Protein AF-A0A4V3RYQ1-F1 (afdb_monomer)

Mean predicted aligned error: 6.97 Å

Foldseek 3Di:
DPCPVVVVVVVVVVLVVVVFDDDADDFQWDQDPVDNRDTHGPPLRVVLVVVLVVCVVVVDDPVVSVVVCVVVVPDDDDD

Secondary structure (DSSP, 8-state):
---HHHHHHHHHHHHHHTT---SSPPTTEEE-SS-TTSEEE-HHHHHHHHHHHHHHHTT--HHHHHHHHHHTT------

pLDDT: mean 85.21, std 9.92, range [48.62, 94.75]

Sequence (79 aa):
PKSTSKKVKEVKKAKGLAGEHLGAPPYGYLRNPDDKTRWLVDEEAAAVVRRIFSLCIQGKGVSAIATALWEDKVLTPSA

Radius of gyration: 17.76 Å; Cα contacts (8 Å, |Δi|>4): 56; chains: 1; bounding box: 43×36×38 Å

Nearest PDB structures (foldseek):
  4kis-assembly1_A  TM=7.392E-01  e=6.479E-01  Listeria innocua Clip11262

Structure (mmCIF, N/CA/C/O backbone):
data_AF-A0A4V3RYQ1-F1
#
_entry.id   AF-A0A4V3RYQ1-F1
#
loop_
_atom_site.group_PDB
_atom_site.id
_atom_site.type_symbol
_atom_site.label_atom_id
_atom_site.label_alt_id
_atom_site.label_comp_id
_atom_site.label_asym_id
_atom_site.label_entity_id
_atom_site.label_seq_id
_atom_site.pdbx_PDB_ins_code
_atom_site.Cartn_x
_atom_site.Cartn_y
_atom_site.Cartn_z
_atom_site.occupancy
_atom_site.B_iso_or_equiv
_atom_site.auth_seq_id
_atom_site.auth_comp_id
_atom_site.auth_asym_id
_atom_site.auth_atom_id
_atom_site.pdbx_PDB_model_num
ATOM 1 N N . PRO A 1 1 ? 25.264 24.408 -21.248 1.00 51.19 1 PRO A N 1
ATOM 2 C CA . PRO A 1 1 ? 24.078 23.760 -21.866 1.00 51.19 1 PRO A CA 1
ATOM 3 C C . PRO A 1 1 ? 23.372 22.787 -20.889 1.00 51.19 1 PRO A C 1
ATOM 5 O O . PRO A 1 1 ? 23.750 21.627 -20.762 1.00 51.19 1 PRO A O 1
ATOM 8 N N . LYS A 1 2 ? 22.359 23.278 -20.155 1.00 55.25 2 LYS A N 1
ATOM 9 C CA . LYS A 1 2 ? 21.520 22.504 -19.214 1.00 55.25 2 LYS A CA 1
ATOM 10 C C . LYS A 1 2 ? 20.386 21.783 -19.963 1.00 55.25 2 LYS A C 1
ATOM 12 O O . LYS A 1 2 ? 19.249 22.239 -19.938 1.00 55.25 2 LYS A O 1
ATOM 17 N N . SER A 1 3 ? 20.685 20.688 -20.663 1.00 56.66 3 SER A N 1
ATOM 18 C CA . SER A 1 3 ? 19.648 19.883 -21.351 1.00 56.66 3 SER A CA 1
ATOM 19 C C . SER A 1 3 ? 19.534 18.441 -20.835 1.00 56.66 3 SER A C 1
ATOM 21 O O . SER A 1 3 ? 18.600 17.718 -21.174 1.00 56.66 3 SER A O 1
ATOM 23 N N . THR A 1 4 ? 20.440 18.015 -19.952 1.00 63.09 4 THR A N 1
ATOM 24 C CA . THR A 1 4 ? 20.467 16.647 -19.410 1.00 63.09 4 THR A CA 1
ATOM 25 C C . THR A 1 4 ? 19.218 16.323 -18.589 1.00 63.09 4 THR A C 1
ATOM 27 O O . THR A 1 4 ? 18.613 15.272 -18.776 1.00 63.09 4 THR A O 1
ATOM 30 N N . SER A 1 5 ? 18.752 17.253 -17.755 1.00 69.94 5 SER A N 1
ATOM 31 C CA . SER A 1 5 ? 17.559 17.078 -16.917 1.00 69.94 5 SER A CA 1
ATOM 32 C C . SER A 1 5 ? 16.246 17.043 -17.709 1.00 69.94 5 SER A C 1
ATOM 34 O O . SER A 1 5 ? 15.366 16.246 -17.379 1.00 69.94 5 SER A O 1
ATOM 36 N N . LYS A 1 6 ? 16.118 17.823 -18.796 1.00 76.62 6 LYS A N 1
ATOM 37 C CA . LYS A 1 6 ? 14.964 17.720 -19.712 1.00 76.62 6 LYS A CA 1
ATOM 38 C C . LYS A 1 6 ? 14.931 16.357 -20.396 1.00 76.62 6 LYS A C 1
ATOM 40 O O . LYS A 1 6 ? 13.900 15.696 -20.384 1.00 76.62 6 LYS A O 1
ATOM 45 N N . LYS A 1 7 ? 16.073 15.902 -20.917 1.00 79.12 7 LYS A N 1
ATOM 46 C CA . LYS A 1 7 ? 16.171 14.624 -21.631 1.00 79.12 7 LYS A CA 1
ATOM 47 C C . LYS A 1 7 ? 15.827 13.433 -20.728 1.00 79.12 7 LYS A C 1
ATOM 49 O O . LYS A 1 7 ? 15.078 12.557 -21.136 1.00 79.12 7 LYS A O 1
ATOM 54 N N . VAL A 1 8 ? 16.289 13.440 -19.473 1.00 81.31 8 VAL A N 1
ATOM 55 C CA . VAL A 1 8 ? 15.941 12.398 -18.487 1.00 81.31 8 VAL A CA 1
ATOM 56 C C . VAL A 1 8 ? 14.442 12.393 -18.162 1.00 81.31 8 VAL A C 1
ATOM 58 O O . VAL A 1 8 ? 13.854 11.318 -18.041 1.00 81.31 8 VAL A O 1
ATOM 61 N N . LYS A 1 9 ? 13.804 13.567 -18.042 1.00 83.50 9 LYS A N 1
ATOM 62 C CA . LYS A 1 9 ? 12.355 13.661 -17.799 1.00 83.50 9 LYS A CA 1
ATOM 63 C C . LYS A 1 9 ? 11.550 13.076 -18.960 1.00 83.50 9 LYS A C 1
ATOM 65 O O . LYS A 1 9 ? 10.632 12.299 -18.713 1.00 83.50 9 LYS A O 1
ATOM 70 N N . GLU A 1 10 ? 11.927 13.395 -20.195 1.00 87.19 10 GLU A N 1
ATOM 71 C CA . GLU A 1 10 ? 11.273 12.858 -21.394 1.00 87.19 10 GLU A CA 1
ATOM 72 C C . GLU A 1 10 ? 11.421 11.334 -21.491 1.00 87.19 10 GLU A C 1
ATOM 74 O O . GLU A 1 10 ? 10.438 10.642 -21.736 1.00 87.19 10 GLU A O 1
ATOM 79 N N . VAL A 1 11 ? 12.607 10.787 -21.196 1.00 85.06 11 VAL A N 1
ATOM 80 C CA . VAL A 1 11 ? 12.823 9.328 -21.181 1.00 85.06 11 VAL A CA 1
ATOM 81 C C . VAL A 1 11 ? 11.949 8.641 -20.127 1.00 85.06 11 VAL A C 1
ATOM 83 O O . VAL A 1 11 ? 11.316 7.631 -20.423 1.00 85.06 11 VAL A O 1
ATOM 86 N N . LYS A 1 12 ? 11.861 9.187 -18.905 1.00 83.94 12 LYS A N 1
ATOM 87 C CA . LYS A 1 12 ? 10.973 8.636 -17.865 1.00 83.94 12 LYS A CA 1
ATOM 88 C C . LYS A 1 12 ? 9.502 8.726 -18.273 1.00 83.94 12 LYS A C 1
ATOM 90 O O . LYS A 1 12 ? 8.760 7.775 -18.066 1.00 83.94 12 LYS A O 1
ATOM 95 N N . LYS A 1 13 ? 9.089 9.840 -18.884 1.00 86.69 13 LYS A N 1
ATOM 96 C CA . LYS A 1 13 ? 7.721 10.018 -19.380 1.00 86.69 13 LYS A CA 1
ATOM 97 C C . LYS A 1 13 ? 7.382 8.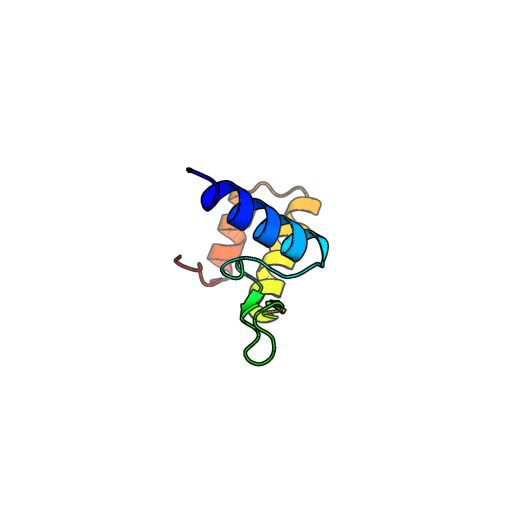992 -20.464 1.00 86.69 13 LYS A C 1
ATOM 99 O O . LYS A 1 13 ? 6.331 8.371 -20.381 1.00 86.69 13 LYS A O 1
ATOM 104 N N . ALA A 1 14 ? 8.276 8.777 -21.430 1.00 88.88 14 ALA A N 1
ATOM 105 C CA . ALA A 1 14 ? 8.089 7.789 -22.490 1.00 88.88 14 ALA A CA 1
ATOM 106 C C . ALA A 1 14 ? 7.938 6.364 -21.931 1.00 88.88 14 ALA A C 1
ATOM 108 O O . ALA A 1 14 ? 7.008 5.660 -22.307 1.00 88.88 14 ALA A O 1
ATOM 109 N N . LYS A 1 15 ? 8.789 5.978 -20.971 1.00 85.81 15 LYS A N 1
ATOM 110 C CA . LYS A 1 15 ? 8.704 4.679 -20.281 1.00 85.81 15 LYS A CA 1
ATOM 111 C C . LYS A 1 15 ? 7.379 4.499 -19.533 1.00 85.81 15 LYS A C 1
ATOM 113 O O . LYS A 1 15 ? 6.730 3.471 -19.680 1.00 85.81 15 LYS A O 1
ATOM 118 N N . GLY A 1 16 ? 6.939 5.521 -1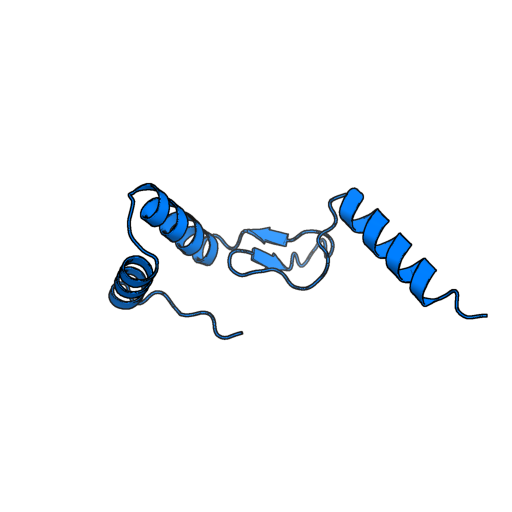8.796 1.00 84.69 16 GLY A N 1
ATOM 119 C CA . GLY A 1 16 ? 5.649 5.485 -18.100 1.00 84.69 16 GLY A CA 1
ATOM 120 C C . GLY A 1 16 ? 4.455 5.362 -19.056 1.00 84.69 16 GLY A C 1
ATOM 121 O O . GLY A 1 16 ? 3.531 4.607 -18.779 1.00 84.69 16 GLY A O 1
ATOM 122 N N . LEU A 1 17 ? 4.490 6.044 -20.208 1.00 87.25 17 LEU A N 1
ATOM 123 C CA . LEU A 1 17 ? 3.459 5.920 -21.252 1.00 87.25 17 LEU A CA 1
ATOM 124 C C . LEU A 1 17 ? 3.448 4.536 -21.920 1.00 87.25 17 LEU A C 1
ATOM 126 O O . LEU A 1 17 ? 2.394 4.087 -22.354 1.00 87.25 17 LEU A O 1
ATOM 130 N N . ALA A 1 18 ? 4.595 3.856 -21.978 1.00 87.62 18 ALA A N 1
ATOM 131 C CA . ALA A 1 18 ? 4.701 2.475 -22.449 1.00 87.62 18 ALA A CA 1
ATOM 132 C C . ALA A 1 18 ? 4.206 1.436 -21.418 1.00 87.62 18 ALA A C 1
ATOM 134 O O . ALA A 1 18 ? 4.220 0.240 -21.703 1.00 87.62 18 ALA A O 1
ATOM 135 N N . GLY A 1 19 ? 3.775 1.873 -20.227 1.00 84.06 19 GLY A N 1
ATOM 136 C CA . GLY A 1 19 ? 3.334 0.994 -19.143 1.00 84.06 19 GLY A CA 1
ATOM 137 C C . GLY A 1 19 ? 4.478 0.374 -18.339 1.00 84.06 19 GLY A C 1
ATOM 138 O O . GLY A 1 19 ? 4.241 -0.545 -17.556 1.00 84.06 19 GLY A O 1
ATOM 139 N N . GLU A 1 20 ? 5.715 0.858 -18.509 1.00 88.19 20 GLU A N 1
ATOM 140 C CA . GLU A 1 20 ? 6.828 0.446 -17.657 1.00 88.19 20 GLU A CA 1
ATOM 141 C C . GLU A 1 20 ? 6.655 1.045 -16.260 1.00 88.19 20 GLU A C 1
ATOM 143 O O . GLU A 1 20 ? 6.486 2.257 -16.085 1.00 88.19 20 GLU A O 1
ATOM 148 N N . HIS A 1 21 ? 6.767 0.195 -15.247 1.00 85.81 21 HIS A N 1
ATOM 149 C CA . HIS A 1 21 ? 6.755 0.622 -13.863 1.00 85.81 21 HIS A CA 1
ATOM 150 C C . HIS A 1 21 ? 8.056 1.351 -13.537 1.00 85.81 21 HIS A C 1
ATOM 152 O O . HIS A 1 21 ? 9.163 0.883 -13.820 1.00 85.81 21 HIS A O 1
ATOM 158 N N . LEU A 1 22 ? 7.923 2.522 -12.921 1.00 83.75 22 LEU A N 1
ATOM 159 C CA . LEU A 1 22 ? 9.049 3.379 -12.579 1.00 83.75 22 LEU A CA 1
ATOM 160 C C . LEU A 1 22 ? 9.220 3.423 -11.064 1.00 83.75 22 LEU A C 1
ATOM 162 O O . LEU A 1 22 ? 8.297 3.779 -10.341 1.00 83.75 22 LEU A O 1
ATOM 166 N N . GLY A 1 23 ? 10.433 3.137 -10.593 1.00 84.50 23 GLY A N 1
ATOM 167 C CA . GLY A 1 23 ? 10.773 3.209 -9.172 1.00 84.50 23 GLY A CA 1
ATOM 168 C C . GLY A 1 23 ? 10.606 1.882 -8.432 1.00 84.50 23 GLY A C 1
ATOM 169 O O . GLY A 1 23 ? 10.666 0.808 -9.032 1.00 84.50 23 GLY A O 1
ATOM 170 N N . ALA A 1 24 ? 10.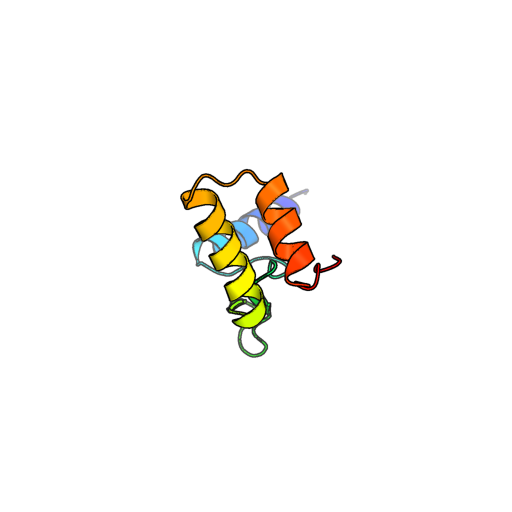491 1.973 -7.109 1.00 85.44 24 ALA A N 1
ATOM 171 C CA . ALA A 1 24 ? 10.295 0.820 -6.239 1.00 85.44 24 ALA A CA 1
ATOM 172 C C . ALA A 1 24 ? 8.814 0.394 -6.231 1.00 85.44 24 ALA A C 1
ATOM 174 O O . ALA A 1 24 ? 7.947 1.269 -6.303 1.00 85.44 24 ALA A O 1
ATOM 175 N N . PRO A 1 25 ? 8.524 -0.916 -6.155 1.00 88.44 25 PRO A N 1
ATOM 176 C CA . PRO A 1 25 ? 7.156 -1.405 -6.062 1.00 88.44 25 PRO A CA 1
ATOM 177 C C . PRO A 1 25 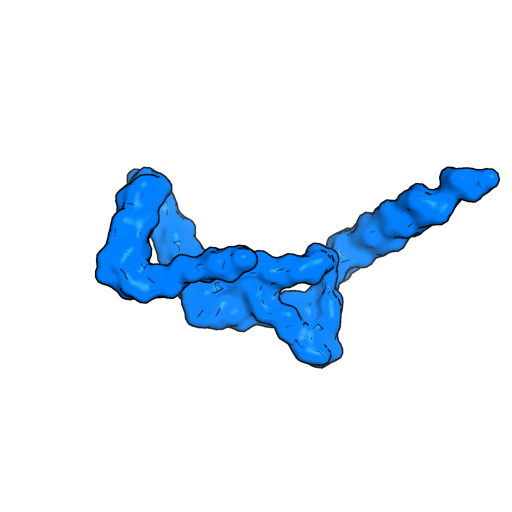? 6.492 -0.951 -4.748 1.00 88.44 25 PRO A C 1
ATOM 179 O O . PRO A 1 25 ? 7.148 -0.960 -3.704 1.00 88.44 25 PRO A O 1
ATOM 182 N N . PRO A 1 26 ? 5.213 -0.542 -4.779 1.00 89.25 26 PRO A N 1
ATOM 183 C CA . PRO A 1 26 ? 4.430 -0.263 -3.584 1.00 89.25 26 PRO A CA 1
ATOM 184 C C . PRO A 1 26 ? 4.026 -1.564 -2.876 1.00 89.25 26 PRO A C 1
ATOM 186 O O . PRO A 1 26 ? 4.108 -2.651 -3.446 1.00 89.25 26 PRO A O 1
ATOM 189 N N . TYR A 1 27 ? 3.540 -1.451 -1.637 1.00 89.19 27 TYR A N 1
ATOM 190 C CA . TYR A 1 27 ? 3.027 -2.597 -0.881 1.00 89.19 27 TYR A CA 1
ATOM 191 C C . TYR A 1 27 ? 1.908 -3.326 -1.646 1.00 89.19 27 TYR A C 1
ATOM 193 O O . TYR A 1 27 ? 1.039 -2.689 -2.244 1.00 89.19 27 TYR A O 1
ATOM 201 N N . GLY A 1 28 ? 1.943 -4.660 -1.634 1.00 88.44 28 GLY A N 1
ATOM 202 C CA . GLY A 1 28 ? 1.105 -5.503 -2.494 1.00 88.44 28 GLY A CA 1
ATOM 203 C C . GLY A 1 28 ? 1.765 -5.898 -3.817 1.00 88.44 28 GLY A C 1
ATOM 204 O O . GLY A 1 28 ? 1.175 -6.658 -4.584 1.00 88.44 28 GLY A O 1
ATOM 205 N N . TYR A 1 29 ? 2.982 -5.415 -4.086 1.00 91.44 29 TYR A N 1
ATOM 206 C CA . TYR A 1 29 ? 3.740 -5.750 -5.283 1.00 91.44 29 TYR A CA 1
ATOM 207 C C . TYR A 1 29 ? 5.201 -6.090 -4.965 1.00 91.44 29 TYR A C 1
ATOM 209 O O . TYR A 1 29 ? 5.841 -5.464 -4.122 1.00 91.44 29 TYR A O 1
ATOM 217 N N . LEU A 1 30 ? 5.754 -7.044 -5.710 1.00 89.12 30 LEU A N 1
ATOM 218 C CA . LEU A 1 30 ? 7.163 -7.421 -5.694 1.00 89.12 30 LEU A CA 1
ATOM 219 C C . LEU A 1 30 ? 7.868 -6.939 -6.955 1.00 89.12 30 LEU A C 1
ATOM 221 O O . LEU A 1 30 ? 7.282 -6.766 -8.029 1.00 89.12 30 LEU A O 1
ATOM 225 N N . ARG A 1 31 ? 9.182 -6.758 -6.842 1.00 87.12 31 ARG A N 1
ATOM 226 C CA . ARG A 1 31 ? 10.016 -6.492 -8.008 1.00 87.12 31 ARG A CA 1
ATOM 227 C C . ARG A 1 31 ? 10.133 -7.776 -8.819 1.00 87.12 31 ARG A C 1
ATOM 229 O O . ARG A 1 31 ? 10.573 -8.789 -8.288 1.00 87.12 31 ARG A O 1
ATOM 236 N N . ASN A 1 32 ? 9.766 -7.723 -10.094 1.00 86.38 32 ASN A N 1
ATOM 237 C CA . ASN A 1 32 ? 9.941 -8.867 -10.973 1.00 86.38 32 ASN A CA 1
ATOM 238 C C . ASN A 1 32 ? 11.454 -9.121 -11.186 1.00 86.38 32 ASN A C 1
ATOM 240 O O . ASN A 1 32 ? 12.165 -8.189 -11.593 1.00 86.38 32 ASN A O 1
ATOM 244 N N . PRO A 1 33 ? 11.969 -10.328 -10.875 1.00 85.56 33 PRO A N 1
ATOM 245 C CA . PRO A 1 33 ? 13.379 -10.660 -11.068 1.00 85.56 33 PRO A CA 1
ATOM 246 C C . PRO A 1 33 ? 13.759 -10.759 -12.552 1.00 85.56 33 PRO A C 1
ATOM 248 O O . PRO A 1 33 ? 14.884 -10.403 -12.909 1.00 85.56 33 PRO A O 1
ATOM 251 N N . ASP A 1 34 ? 12.815 -11.164 -13.404 1.00 85.31 34 ASP A N 1
ATOM 252 C CA . ASP A 1 34 ? 13.022 -11.415 -14.832 1.00 85.31 34 ASP A CA 1
ATOM 253 C C . ASP A 1 34 ? 12.825 -10.151 -15.678 1.00 85.31 34 ASP A C 1
ATOM 255 O O . ASP A 1 34 ? 13.569 -9.900 -16.626 1.00 85.31 34 ASP A O 1
ATOM 259 N N . ASP A 1 35 ? 11.857 -9.306 -15.310 1.00 82.75 35 ASP A N 1
ATOM 260 C CA . ASP A 1 35 ? 11.555 -8.060 -16.018 1.00 82.75 35 ASP A CA 1
ATOM 261 C C . ASP A 1 35 ? 11.451 -6.865 -15.067 1.00 82.75 35 ASP A C 1
ATOM 263 O O . ASP A 1 35 ? 10.394 -6.543 -14.531 1.00 82.75 35 ASP A O 1
ATOM 267 N N . LYS A 1 36 ? 12.545 -6.113 -14.934 1.00 76.69 36 LYS A N 1
ATOM 268 C CA . LYS A 1 36 ? 12.620 -4.925 -14.066 1.00 76.69 36 LYS A CA 1
ATOM 269 C C . LYS A 1 36 ? 11.645 -3.800 -14.445 1.00 76.69 36 LYS A C 1
ATOM 271 O O . LYS A 1 36 ? 11.543 -2.845 -13.675 1.00 76.69 36 LYS A O 1
ATOM 276 N N . THR A 1 37 ? 10.986 -3.867 -15.605 1.00 82.50 37 THR A N 1
ATOM 277 C CA . THR A 1 37 ? 9.955 -2.904 -16.025 1.00 82.50 37 THR A CA 1
ATOM 278 C C . THR A 1 37 ? 8.561 -3.263 -15.509 1.00 82.50 37 THR A C 1
ATOM 280 O O . THR A 1 37 ? 7.632 -2.458 -15.612 1.00 82.50 37 THR A O 1
ATOM 283 N N . ARG A 1 38 ? 8.396 -4.452 -14.922 1.00 86.50 38 ARG A N 1
ATOM 284 C CA . ARG A 1 38 ? 7.126 -4.942 -14.393 1.00 86.50 38 ARG A CA 1
ATOM 285 C C . ARG A 1 38 ? 7.218 -5.221 -12.902 1.00 86.50 38 ARG A C 1
ATOM 287 O O . ARG A 1 38 ? 8.254 -5.620 -12.372 1.00 86.50 38 ARG A O 1
ATOM 294 N N . TRP A 1 39 ? 6.106 -5.004 -12.217 1.00 90.69 39 TRP A N 1
ATOM 295 C CA . TRP A 1 39 ? 5.918 -5.479 -10.856 1.00 90.69 39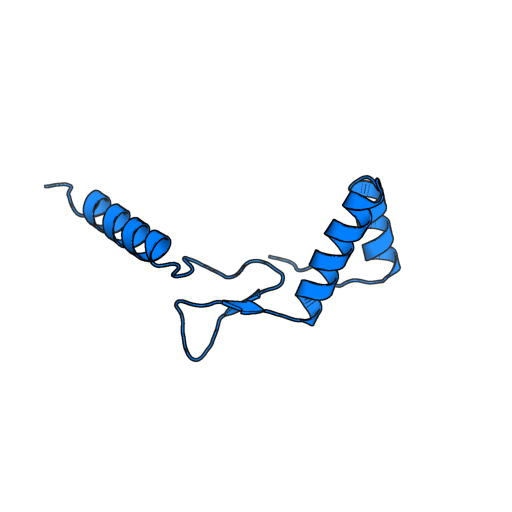 TRP A CA 1
ATOM 296 C C . TRP A 1 39 ? 5.101 -6.768 -10.880 1.00 90.69 39 TRP A C 1
ATOM 298 O O . TRP A 1 39 ? 4.210 -6.929 -11.713 1.00 90.69 39 TRP A O 1
ATOM 308 N N . LEU A 1 40 ? 5.439 -7.696 -9.991 1.00 90.12 40 LEU A N 1
ATOM 309 C CA . LEU A 1 40 ? 4.645 -8.893 -9.732 1.00 90.12 40 LEU A CA 1
ATOM 310 C C . LEU A 1 40 ? 3.685 -8.600 -8.588 1.00 90.12 40 LEU A C 1
ATOM 312 O O . LEU A 1 40 ? 4.002 -7.801 -7.712 1.00 90.12 40 LEU A O 1
ATOM 316 N N . VAL A 1 41 ? 2.519 -9.232 -8.593 1.00 91.06 41 VAL A N 1
ATOM 317 C CA . VAL A 1 41 ? 1.592 -9.138 -7.463 1.00 91.06 41 VAL A CA 1
ATOM 318 C C . VAL A 1 41 ? 2.146 -9.984 -6.320 1.00 91.06 41 VAL A C 1
ATOM 320 O O . VAL A 1 41 ? 2.462 -11.156 -6.513 1.00 91.06 41 VAL A O 1
ATOM 323 N N . ASP A 1 42 ? 2.278 -9.380 -5.144 1.00 92.38 42 ASP A N 1
ATOM 324 C CA . ASP A 1 42 ? 2.499 -10.113 -3.901 1.00 92.38 42 ASP A CA 1
ATOM 325 C C . ASP A 1 42 ? 1.132 -10.568 -3.394 1.00 92.38 42 ASP A C 1
ATOM 327 O O . ASP A 1 42 ? 0.378 -9.744 -2.887 1.00 92.38 42 ASP A O 1
ATOM 331 N N . GLU A 1 43 ? 0.751 -11.833 -3.564 1.00 91.25 43 GLU A N 1
ATOM 332 C CA . GLU A 1 43 ? -0.614 -12.251 -3.220 1.00 91.25 43 GLU A CA 1
ATOM 333 C C . GLU A 1 43 ? -0.951 -12.098 -1.731 1.00 91.25 43 GLU A C 1
ATOM 335 O O . GLU A 1 43 ? -2.103 -11.801 -1.397 1.00 91.25 43 GLU A O 1
ATOM 340 N N . GLU A 1 44 ? 0.035 -12.234 -0.843 1.00 88.69 44 GLU A N 1
ATOM 341 C CA . GLU A 1 44 ? -0.164 -12.089 0.599 1.00 88.69 44 GLU A CA 1
ATOM 342 C C . GLU A 1 44 ? -0.441 -10.622 0.951 1.00 88.69 44 GLU A C 1
ATOM 344 O O . GLU A 1 44 ? -1.489 -10.285 1.513 1.00 88.69 44 GLU A O 1
ATOM 349 N N . ALA A 1 45 ? 0.443 -9.717 0.527 1.00 89.31 45 ALA A N 1
ATOM 350 C CA . ALA A 1 45 ? 0.260 -8.286 0.753 1.00 89.31 45 ALA A CA 1
ATOM 351 C C . ALA A 1 45 ? -0.928 -7.713 -0.049 1.00 89.31 45 ALA A C 1
ATOM 353 O O . ALA A 1 45 ? -1.664 -6.848 0.435 1.00 89.31 45 ALA A O 1
ATOM 354 N N . ALA A 1 46 ? -1.186 -8.211 -1.260 1.00 91.81 46 ALA A N 1
ATOM 355 C CA . ALA A 1 46 ? -2.322 -7.794 -2.077 1.00 91.81 46 ALA A CA 1
ATOM 356 C C . ALA A 1 46 ? -3.656 -8.222 -1.458 1.00 91.81 46 ALA A C 1
ATOM 358 O O . ALA A 1 46 ? -4.639 -7.488 -1.580 1.00 91.81 46 ALA A O 1
ATOM 359 N N . ALA A 1 47 ? -3.720 -9.358 -0.753 1.00 91.69 47 ALA A N 1
ATOM 360 C CA . ALA A 1 47 ? -4.911 -9.743 0.003 1.00 91.69 47 ALA A CA 1
ATOM 361 C C . ALA A 1 47 ? -5.255 -8.703 1.082 1.00 91.69 47 ALA A C 1
ATOM 363 O O . ALA A 1 47 ? -6.424 -8.330 1.216 1.00 91.69 47 ALA A O 1
ATOM 364 N N . VAL A 1 48 ? -4.248 -8.164 1.776 1.00 91.38 48 VAL A N 1
ATOM 365 C CA . VAL A 1 48 ? -4.422 -7.081 2.756 1.00 91.38 48 VAL A CA 1
ATOM 366 C C . VAL A 1 48 ? -4.965 -5.819 2.086 1.00 91.38 48 VAL A C 1
ATOM 368 O O . VAL A 1 48 ? -5.954 -5.250 2.550 1.00 91.38 48 VAL A O 1
ATOM 371 N N . VAL A 1 49 ? -4.380 -5.404 0.959 1.00 91.19 49 VAL A N 1
ATOM 372 C CA . VAL A 1 49 ? -4.841 -4.224 0.208 1.00 91.19 49 VAL A CA 1
ATOM 373 C C . VAL A 1 49 ? -6.286 -4.403 -0.268 1.00 91.19 49 VAL A C 1
ATOM 375 O O . VAL A 1 49 ? -7.131 -3.544 -0.016 1.00 91.19 49 VAL A O 1
ATOM 378 N N . ARG A 1 50 ? -6.616 -5.542 -0.891 1.00 93.50 50 ARG A N 1
ATOM 379 C CA . ARG A 1 50 ? -7.986 -5.866 -1.331 1.00 93.50 50 ARG A CA 1
ATOM 380 C C . ARG A 1 50 ? -8.977 -5.821 -0.167 1.00 93.50 50 ARG A C 1
ATOM 382 O O . ARG A 1 50 ? -10.079 -5.287 -0.312 1.00 93.50 50 ARG A O 1
ATOM 389 N N . ARG A 1 51 ? -8.575 -6.326 1.000 1.00 92.56 51 ARG A N 1
ATOM 390 C CA . ARG A 1 51 ? -9.379 -6.283 2.222 1.00 92.56 51 ARG A CA 1
ATOM 391 C C . ARG A 1 51 ? -9.618 -4.855 2.709 1.00 92.56 51 ARG A C 1
ATOM 393 O O . ARG A 1 51 ? -10.760 -4.527 3.019 1.00 92.56 51 ARG A O 1
ATOM 400 N N . ILE A 1 52 ? -8.592 -4.002 2.729 1.00 92.31 52 ILE A N 1
ATOM 401 C CA . ILE A 1 52 ? -8.721 -2.577 3.083 1.00 92.31 52 ILE A CA 1
ATOM 402 C C . ILE A 1 52 ? -9.779 -1.907 2.208 1.00 92.31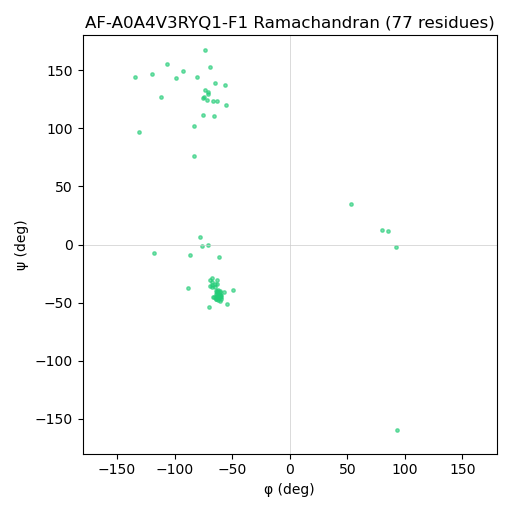 52 ILE A C 1
ATOM 404 O O . ILE A 1 52 ? -10.719 -1.309 2.730 1.00 92.31 52 ILE A O 1
ATOM 408 N N . PHE A 1 53 ? -9.678 -2.060 0.886 1.00 93.50 53 PHE A N 1
ATOM 409 C CA . PHE A 1 53 ? -10.645 -1.467 -0.039 1.00 93.50 53 PHE A CA 1
ATOM 410 C C . PHE A 1 53 ? -12.055 -2.033 0.146 1.00 93.50 53 PHE A C 1
ATOM 412 O O . PHE A 1 53 ? -13.018 -1.270 0.130 1.00 93.50 53 PHE A O 1
ATOM 419 N N . SER A 1 54 ? -12.192 -3.339 0.387 1.00 94.75 54 SER A N 1
ATOM 420 C CA . SER A 1 54 ? -13.491 -3.946 0.697 1.00 94.75 54 SER A CA 1
ATOM 421 C C . SER A 1 54 ? -14.121 -3.341 1.956 1.00 94.75 54 SER A C 1
ATOM 423 O O . SER A 1 54 ? -15.305 -3.010 1.951 1.00 94.75 54 SER A O 1
ATOM 425 N N . LEU A 1 55 ? -13.338 -3.134 3.019 1.00 92.75 55 LEU A N 1
ATOM 426 C CA . LEU A 1 55 ? -13.819 -2.521 4.258 1.00 92.75 55 LEU A CA 1
ATOM 427 C C . LEU A 1 55 ? -14.185 -1.039 4.062 1.00 92.75 55 LEU A C 1
ATOM 429 O O . LEU A 1 55 ? -15.189 -0.591 4.617 1.00 92.75 55 LEU A O 1
ATOM 433 N N . CYS A 1 56 ? -13.434 -0.302 3.236 1.00 93.88 56 CYS A N 1
ATOM 434 C CA . CYS A 1 56 ? -13.786 1.065 2.842 1.00 93.88 56 CYS A CA 1
ATOM 435 C C . CYS A 1 56 ? -15.130 1.111 2.098 1.00 93.88 56 CYS A C 1
ATOM 437 O O . CYS A 1 56 ? -15.971 1.950 2.408 1.00 93.88 56 CYS A O 1
ATOM 439 N N . ILE A 1 57 ? -15.357 0.197 1.144 1.00 94.19 57 ILE A N 1
ATOM 440 C CA . ILE A 1 57 ? -16.618 0.107 0.383 1.00 94.19 57 ILE A CA 1
ATOM 441 C C . ILE A 1 57 ? -17.799 -0.228 1.305 1.00 94.19 57 ILE A C 1
ATOM 443 O O . ILE A 1 57 ? -18.899 0.276 1.104 1.00 94.19 57 ILE A O 1
ATOM 447 N N . GLN A 1 58 ? -17.568 -1.020 2.354 1.00 93.69 58 GLN A N 1
ATOM 448 C CA . GLN A 1 58 ? -18.561 -1.305 3.397 1.00 93.69 58 GLN A CA 1
ATOM 449 C C . GLN A 1 58 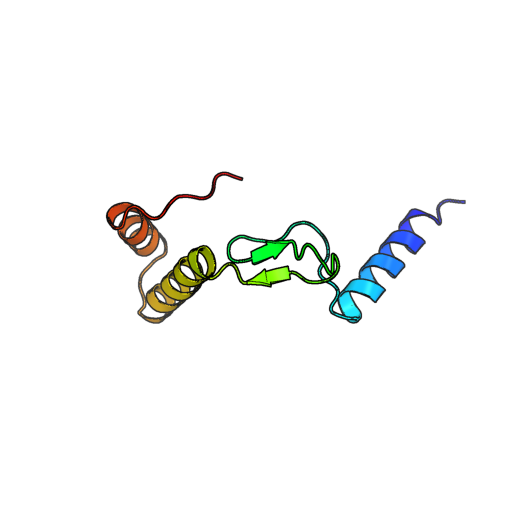? -18.855 -0.100 4.317 1.00 93.69 58 GLN A C 1
ATOM 451 O O . GLN A 1 58 ? -19.667 -0.218 5.231 1.00 93.69 58 GLN A O 1
ATOM 456 N N . GLY A 1 59 ? -18.204 1.049 4.110 1.00 93.56 59 GLY A N 1
ATOM 457 C CA . GLY A 1 59 ? -18.420 2.271 4.886 1.00 93.56 59 GLY A CA 1
ATOM 458 C C . GLY A 1 59 ? -17.613 2.350 6.183 1.00 93.56 59 GLY A C 1
ATOM 459 O O . GLY A 1 59 ? -17.869 3.232 7.004 1.00 93.56 59 GLY A O 1
ATOM 460 N N . LYS A 1 60 ? -16.632 1.461 6.399 1.00 92.00 60 LYS A N 1
ATOM 461 C CA . LYS A 1 60 ? -15.756 1.561 7.574 1.00 92.00 60 LYS A CA 1
ATOM 462 C C . LYS A 1 60 ? -14.772 2.716 7.402 1.00 92.00 60 LYS A C 1
ATOM 464 O O . LYS A 1 60 ? -14.113 2.844 6.374 1.00 92.00 60 LYS A O 1
ATOM 469 N N . GLY A 1 61 ? -14.645 3.540 8.440 1.00 92.25 61 GLY A N 1
ATOM 470 C CA . GLY A 1 61 ? -13.648 4.607 8.480 1.00 92.25 61 GLY A CA 1
ATOM 471 C C . GLY A 1 61 ? -12.224 4.055 8.599 1.00 92.25 61 GLY A C 1
ATOM 472 O O . GLY A 1 61 ? -12.008 2.996 9.185 1.00 92.25 61 GLY A O 1
ATOM 473 N N . VAL A 1 62 ? -11.241 4.810 8.105 1.00 91.94 62 VAL A N 1
ATOM 474 C CA . VAL A 1 62 ? -9.808 4.445 8.124 1.00 91.94 62 VAL A CA 1
ATOM 475 C C . VAL A 1 62 ? -9.299 3.989 9.496 1.00 91.94 62 VAL A C 1
ATOM 477 O O . VAL A 1 62 ? -8.555 3.016 9.566 1.00 91.94 62 VAL A O 1
ATOM 480 N N . SER A 1 63 ? -9.741 4.630 10.584 1.00 92.56 63 SER A N 1
ATOM 481 C CA . SER A 1 63 ? -9.359 4.234 11.950 1.00 92.56 63 SER A CA 1
ATOM 482 C C . SER A 1 63 ? -9.865 2.829 12.307 1.00 92.56 63 SER A C 1
ATOM 484 O O . SER A 1 63 ? -9.093 1.984 12.745 1.00 92.56 63 SER A O 1
ATOM 486 N N . ALA A 1 64 ? -11.136 2.529 12.015 1.00 92.31 64 ALA A N 1
ATOM 487 C CA . ALA A 1 64 ? -11.721 1.212 12.269 1.00 92.31 64 ALA A CA 1
ATOM 488 C C . ALA A 1 64 ? -11.069 0.109 11.419 1.00 92.31 64 ALA A C 1
ATOM 490 O O . ALA A 1 64 ? -10.932 -1.025 11.869 1.00 92.31 64 ALA A O 1
ATOM 491 N N . ILE A 1 65 ? -10.650 0.439 10.193 1.00 92.81 65 ILE A N 1
ATOM 492 C CA . ILE A 1 65 ? -9.904 -0.486 9.333 1.00 92.81 65 ILE A CA 1
ATOM 493 C C . ILE A 1 65 ? -8.527 -0.778 9.931 1.00 92.81 65 ILE A C 1
ATOM 495 O O . ILE A 1 65 ? -8.139 -1.940 9.997 1.00 92.81 65 ILE A O 1
ATOM 499 N N . ALA A 1 66 ? -7.811 0.244 10.407 1.00 90.62 66 ALA A N 1
ATOM 500 C CA . ALA A 1 66 ? -6.520 0.059 11.064 1.00 90.62 66 ALA A CA 1
ATOM 501 C C . ALA A 1 66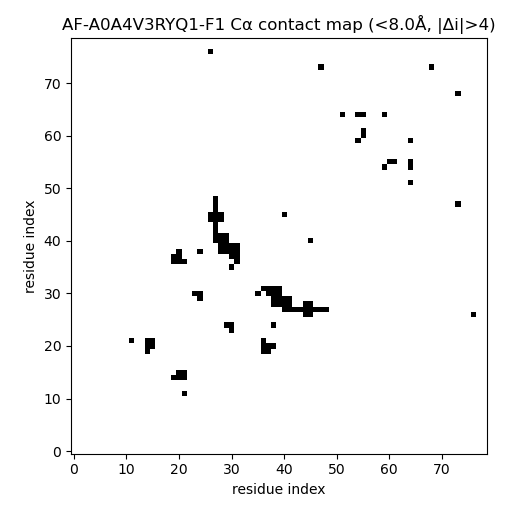 ? -6.642 -0.813 12.324 1.00 90.62 66 ALA A C 1
ATOM 503 O O . ALA A 1 66 ? -5.851 -1.738 12.492 1.00 90.62 66 ALA A O 1
ATOM 504 N N . THR A 1 67 ? -7.662 -0.581 13.159 1.00 91.19 67 THR A N 1
ATOM 505 C CA . THR A 1 67 ? -7.946 -1.428 14.328 1.00 91.19 67 THR A CA 1
ATOM 506 C C . THR A 1 67 ? -8.221 -2.873 13.922 1.00 91.19 67 THR A C 1
ATOM 508 O O . THR A 1 67 ? -7.609 -3.776 14.480 1.00 91.19 67 THR A O 1
ATOM 511 N N . ALA A 1 68 ? -9.061 -3.104 12.908 1.00 90.62 68 ALA A N 1
ATOM 512 C CA . ALA A 1 68 ? -9.351 -4.456 12.432 1.00 90.62 68 ALA A CA 1
ATOM 513 C C . ALA A 1 68 ? -8.089 -5.177 11.921 1.00 90.62 68 ALA A C 1
ATOM 515 O O . ALA A 1 68 ? -7.854 -6.333 12.249 1.00 90.62 68 ALA A O 1
ATOM 516 N N . LEU A 1 69 ? -7.235 -4.493 11.152 1.00 89.81 69 LEU A N 1
ATOM 517 C CA . LEU A 1 69 ? -5.968 -5.068 10.683 1.00 89.81 69 LEU A CA 1
ATOM 518 C C . LEU A 1 69 ? -5.002 -5.375 11.833 1.00 89.81 69 LEU A C 1
ATOM 520 O O . LEU A 1 69 ? -4.294 -6.379 11.786 1.00 89.81 69 LEU A O 1
ATOM 524 N N . TRP A 1 70 ? -4.980 -4.519 12.854 1.00 88.62 70 TRP A N 1
ATOM 525 C CA . TRP A 1 70 ? -4.166 -4.714 14.049 1.00 88.62 70 TRP A CA 1
ATOM 526 C C . TRP A 1 70 ? -4.624 -5.930 14.862 1.00 88.62 70 TRP A C 1
ATOM 528 O O . TRP A 1 70 ? -3.797 -6.747 15.266 1.00 88.62 70 TRP A O 1
ATOM 538 N N . GLU A 1 71 ? -5.935 -6.080 15.073 1.00 89.25 71 GLU A N 1
ATOM 539 C CA . GLU A 1 71 ? -6.534 -7.232 15.764 1.00 89.25 71 GLU A CA 1
ATOM 540 C C . GLU A 1 71 ? -6.231 -8.549 15.044 1.00 89.25 71 GLU A C 1
ATOM 542 O O . GLU A 1 71 ? -5.869 -9.540 15.680 1.00 89.25 71 GLU A O 1
ATOM 547 N N . ASP A 1 72 ? -6.268 -8.529 13.712 1.00 86.44 72 ASP A N 1
ATOM 548 C CA . ASP A 1 72 ? -5.921 -9.681 12.878 1.00 86.44 72 ASP A CA 1
ATOM 549 C C . ASP A 1 72 ? -4.410 -9.913 12.741 1.00 86.44 72 ASP A C 1
ATOM 551 O O . ASP A 1 72 ? -3.985 -10.787 11.985 1.00 86.44 72 ASP A O 1
ATOM 555 N N . LYS A 1 73 ? -3.590 -9.146 13.474 1.00 85.31 73 LYS A N 1
ATOM 556 C CA . LYS A 1 73 ? -2.122 -9.231 13.487 1.00 85.31 73 LYS A CA 1
ATOM 557 C C . LYS A 1 73 ? -1.509 -9.140 12.092 1.00 85.31 73 LYS A C 1
ATOM 559 O O . LYS A 1 73 ? -0.492 -9.775 11.808 1.00 85.31 73 LYS A O 1
ATOM 564 N N . VAL A 1 74 ? -2.120 -8.341 11.220 1.00 82.75 74 VAL A N 1
ATOM 565 C CA . VAL A 1 74 ? -1.554 -8.067 9.904 1.00 82.75 74 VAL A CA 1
ATOM 566 C C . VAL A 1 74 ? -0.229 -7.338 10.104 1.00 82.75 74 VAL A C 1
ATOM 568 O O . VAL A 1 74 ? -0.172 -6.300 10.763 1.00 82.75 74 VAL A O 1
ATOM 571 N N . LEU A 1 75 ? 0.842 -7.902 9.543 1.00 77.31 75 LEU A N 1
ATOM 572 C CA . LEU A 1 75 ? 2.178 -7.316 9.586 1.00 77.31 75 LEU A CA 1
ATOM 573 C C . LEU A 1 75 ? 2.136 -5.897 9.021 1.00 77.31 75 LEU A C 1
ATOM 575 O O . LEU A 1 75 ? 1.779 -5.691 7.862 1.00 77.31 75 LEU A O 1
ATOM 579 N N . THR A 1 76 ? 2.519 -4.917 9.836 1.00 77.94 76 THR A N 1
ATOM 580 C CA . THR A 1 76 ? 2.691 -3.540 9.380 1.00 77.94 76 THR A CA 1
ATOM 581 C C . THR A 1 76 ? 3.989 -3.457 8.580 1.00 77.94 76 THR A C 1
ATOM 583 O O . THR A 1 76 ? 5.060 -3.610 9.179 1.00 77.94 76 THR A O 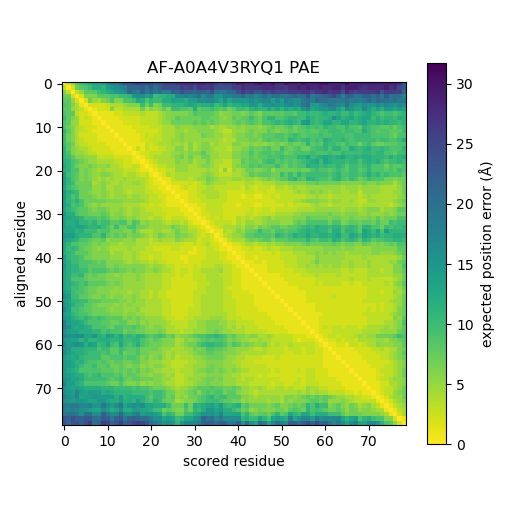1
ATOM 586 N N . PRO A 1 77 ? 3.941 -3.230 7.256 1.00 70.88 77 PRO A N 1
ATOM 587 C CA . PRO A 1 77 ? 5.157 -3.069 6.476 1.00 70.88 77 PRO A CA 1
ATOM 588 C C . PRO A 1 77 ? 5.860 -1.786 6.935 1.00 70.88 77 PRO A C 1
ATOM 590 O O . PRO A 1 77 ? 5.351 -0.684 6.728 1.00 70.88 77 PRO A O 1
ATOM 593 N N . SER A 1 78 ? 7.012 -1.922 7.597 1.00 59.84 78 SER A N 1
ATOM 594 C CA . SER A 1 78 ? 7.898 -0.783 7.837 1.00 59.84 78 SER A CA 1
ATOM 595 C C . SER A 1 78 ? 8.619 -0.466 6.532 1.00 59.84 78 SER A C 1
ATOM 597 O O . SER A 1 78 ? 9.206 -1.363 5.925 1.00 59.84 78 SER A O 1
ATOM 599 N N . ALA A 1 79 ? 8.523 0.791 6.102 1.00 48.62 79 ALA A N 1
ATOM 600 C CA . ALA A 1 79 ? 9.257 1.325 4.958 1.00 48.62 79 ALA A CA 1
ATOM 601 C C . ALA A 1 79 ? 10.764 1.414 5.235 1.00 48.62 79 ALA A C 1
ATOM 603 O O . ALA A 1 79 ? 11.132 1.562 6.426 1.00 48.62 79 ALA A O 1
#

Solvent-accessible surface area (backbone atoms only — not comparable to full-atom values): 4794 Å² total; per-residue (Å²): 136,94,52,65,70,60,53,53,51,51,53,52,50,54,40,48,75,73,66,35,54,79,83,78,65,56,92,30,36,35,76,31,90,89,44,78,46,42,68,38,78,30,69,72,48,32,50,53,54,54,46,53,53,51,43,45,73,72,67,48,51,72,68,60,50,51,51,53,40,54,75,70,63,55,81,77,84,78,131